Protein AF-A0A383ANW8-F1 (afdb_monomer)

Secondary structure (DSSP, 8-state):
-EEEEEEEEEEEETTEEEEEEEEEEEETT-------STTSSTTHHHHHHTT----

Structure (mmCIF, N/CA/C/O backbone):
data_AF-A0A383ANW8-F1
#
_entry.id   AF-A0A383ANW8-F1
#
loop_
_atom_site.group_PDB
_atom_site.id
_atom_site.type_symbol
_atom_site.label_atom_id
_atom_site.label_alt_id
_atom_site.label_comp_id
_atom_site.label_asym_id
_atom_site.label_entity_id
_atom_site.label_seq_id
_atom_site.pdbx_PDB_ins_code
_atom_site.Cartn_x
_atom_site.Cartn_y
_atom_site.Cartn_z
_atom_site.occupancy
_atom_site.B_iso_or_equiv
_atom_site.auth_seq_id
_atom_site.auth_comp_id
_atom_site.auth_asym_id
_atom_site.auth_atom_id
_atom_site.pdbx_PDB_model_num
ATOM 1 N N . MET A 1 1 ? -13.204 -7.341 12.460 1.00 61.16 1 MET A N 1
ATOM 2 C CA . MET A 1 1 ? -13.844 -7.065 11.156 1.00 61.16 1 MET A CA 1
ATOM 3 C C . MET A 1 1 ? -12.837 -6.304 10.319 1.00 61.16 1 MET A C 1
ATOM 5 O O . MET A 1 1 ? -12.386 -5.253 10.766 1.00 61.16 1 MET A O 1
ATOM 9 N N . ASN A 1 2 ? -12.444 -6.862 9.175 1.00 73.00 2 ASN A N 1
ATOM 10 C CA . ASN A 1 2 ? -11.485 -6.227 8.271 1.00 73.00 2 ASN A CA 1
ATOM 11 C C . ASN A 1 2 ? -12.229 -5.170 7.450 1.00 73.00 2 ASN A C 1
ATOM 13 O O . ASN A 1 2 ? -13.315 -5.446 6.944 1.00 73.00 2 ASN A O 1
ATOM 17 N N . CYS A 1 3 ? -11.667 -3.968 7.362 1.00 89.50 3 CYS A N 1
ATOM 18 C CA . CYS A 1 3 ? -12.206 -2.878 6.548 1.00 89.50 3 CYS A CA 1
ATOM 19 C C . CYS A 1 3 ? -11.626 -2.930 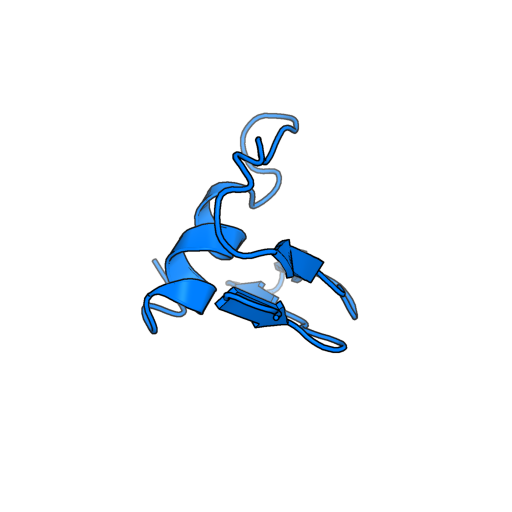5.128 1.00 89.50 3 CYS A C 1
ATOM 21 O O . CYS A 1 3 ? -12.344 -2.730 4.153 1.00 89.50 3 CYS A O 1
ATOM 23 N N . VAL A 1 4 ? -10.333 -3.252 5.020 1.00 94.69 4 VAL A N 1
ATOM 24 C CA . VAL A 1 4 ? -9.612 -3.389 3.750 1.00 94.69 4 VAL A CA 1
ATOM 25 C C . VAL A 1 4 ? -8.732 -4.630 3.809 1.00 94.69 4 VAL A C 1
ATOM 27 O O . VAL A 1 4 ? -8.090 -4.893 4.827 1.00 94.69 4 VAL A O 1
ATOM 30 N N . GLU A 1 5 ? -8.693 -5.379 2.711 1.00 96.00 5 GLU A N 1
ATOM 31 C CA . GLU A 1 5 ? -7.824 -6.539 2.560 1.00 96.00 5 GLU A CA 1
ATOM 32 C C . GLU A 1 5 ? -7.266 -6.606 1.131 1.00 96.00 5 GLU A C 1
ATOM 34 O O . GLU A 1 5 ? -8.021 -6.635 0.160 1.00 96.00 5 GLU A O 1
ATOM 39 N N . LEU A 1 6 ? -5.939 -6.621 1.016 1.00 95.56 6 LEU A N 1
ATOM 40 C CA . LEU A 1 6 ? -5.192 -6.925 -0.200 1.00 95.56 6 LEU A CA 1
ATOM 41 C C . LEU A 1 6 ? -4.548 -8.297 -0.014 1.00 95.56 6 LEU A C 1
ATOM 43 O O . LEU A 1 6 ? -3.919 -8.536 1.017 1.00 95.56 6 LEU A O 1
ATOM 47 N N . ARG A 1 7 ? -4.702 -9.180 -1.004 1.00 97.06 7 ARG A N 1
ATOM 48 C CA . ARG A 1 7 ? -4.105 -10.519 -0.993 1.00 97.06 7 ARG A CA 1
ATOM 49 C C . ARG A 1 7 ? -3.240 -10.725 -2.218 1.00 97.06 7 ARG A C 1
ATOM 51 O O . ARG A 1 7 ? -3.760 -10.637 -3.330 1.00 97.06 7 ARG A O 1
ATOM 58 N N . GLN A 1 8 ? -1.967 -11.034 -1.998 1.00 97.44 8 GLN A N 1
ATOM 59 C CA . GLN A 1 8 ? -1.007 -11.420 -3.033 1.00 97.44 8 GLN A CA 1
ATOM 60 C C . GLN A 1 8 ? -1.012 -10.450 -4.227 1.00 97.44 8 GLN A C 1
ATOM 62 O O . GLN A 1 8 ? -0.996 -10.851 -5.390 1.00 97.44 8 GLN A O 1
ATOM 67 N N . VAL A 1 9 ? -1.084 -9.149 -3.936 1.00 95.31 9 VAL A N 1
ATOM 68 C CA . VAL A 1 9 ? -1.194 -8.108 -4.958 1.00 95.31 9 VAL A CA 1
ATOM 69 C C . VAL A 1 9 ? 0.179 -7.825 -5.548 1.00 95.31 9 VAL A C 1
ATOM 71 O O . VAL A 1 9 ? 1.089 -7.385 -4.845 1.00 95.31 9 VAL A O 1
ATOM 74 N N . SER A 1 10 ? 0.295 -8.005 -6.861 1.00 95.06 10 SER A N 1
ATOM 75 C CA . SER A 1 10 ? 1.434 -7.532 -7.642 1.00 95.06 10 SER A CA 1
ATOM 76 C C . SER A 1 10 ? 1.027 -6.346 -8.510 1.00 95.06 10 SER A C 1
ATOM 78 O O . SER A 1 10 ? -0.070 -6.317 -9.070 1.00 95.06 10 SER A O 1
ATOM 80 N N . LEU A 1 11 ? 1.920 -5.366 -8.625 1.00 94.00 11 LEU A N 1
ATOM 81 C CA . LEU A 1 11 ? 1.752 -4.223 -9.514 1.00 94.00 11 LEU A CA 1
ATOM 82 C C . LEU A 1 11 ? 3.066 -3.945 -10.230 1.00 94.00 11 LEU A C 1
ATOM 84 O O . LEU A 1 11 ? 4.064 -3.582 -9.602 1.00 94.00 11 LEU A O 1
ATOM 88 N N . GLU A 1 12 ? 3.013 -4.033 -11.551 1.00 94.56 12 GLU A N 1
ATOM 89 C CA . GLU A 1 12 ? 4.061 -3.579 -12.451 1.00 94.56 12 GLU A CA 1
ATOM 90 C C . GLU A 1 12 ? 3.579 -2.336 -13.201 1.00 94.56 12 GLU A C 1
ATOM 92 O O . GLU A 1 12 ? 2.452 -2.297 -13.696 1.00 94.56 12 GLU A O 1
ATOM 97 N N . VAL A 1 13 ? 4.427 -1.311 -13.268 1.00 91.31 13 VAL A N 1
ATOM 98 C CA . VAL A 1 13 ? 4.187 -0.108 -14.074 1.00 91.31 13 VAL A CA 1
ATOM 99 C C . VAL A 1 13 ? 5.450 0.168 -14.871 1.00 91.31 13 VAL A C 1
ATOM 101 O O . VAL A 1 13 ? 6.536 0.234 -14.294 1.00 91.31 13 VAL A O 1
ATOM 104 N N . ASP A 1 14 ? 5.307 0.300 -16.189 1.00 91.50 14 ASP A N 1
ATOM 105 C CA . ASP A 1 14 ? 6.398 0.592 -17.126 1.00 91.50 14 ASP A CA 1
ATOM 106 C C . ASP A 1 14 ? 7.630 -0.321 -16.955 1.00 91.50 14 ASP A C 1
ATOM 108 O O . ASP A 1 14 ? 8.772 0.138 -16.930 1.00 91.50 14 ASP A O 1
ATOM 112 N N . GLY A 1 15 ? 7.410 -1.632 -16.795 1.00 93.44 15 GLY A N 1
ATOM 113 C CA . GLY A 1 15 ? 8.493 -2.613 -16.656 1.00 93.44 15 GLY A CA 1
ATOM 114 C C . GLY A 1 15 ? 9.137 -2.669 -15.268 1.00 93.44 15 GLY A C 1
ATOM 115 O O . GLY A 1 15 ? 10.109 -3.399 -15.068 1.00 93.44 15 GLY A O 1
ATOM 116 N N . LYS A 1 16 ? 8.637 -1.895 -14.296 1.00 93.62 16 LYS A N 1
ATOM 117 C CA . LYS A 1 16 ? 9.121 -1.904 -12.914 1.00 93.62 16 LYS A CA 1
ATOM 118 C C . LYS A 1 16 ? 8.079 -2.507 -11.979 1.00 93.62 16 LYS A C 1
ATOM 120 O O . LYS A 1 16 ? 6.969 -1.992 -11.853 1.00 93.62 16 LYS A O 1
ATOM 125 N N . LEU A 1 17 ? 8.482 -3.549 -11.257 1.00 95.31 17 LEU A N 1
ATOM 126 C CA . LEU A 1 17 ? 7.684 -4.158 -10.198 1.00 95.31 17 LEU A CA 1
ATOM 127 C C . LEU A 1 17 ? 7.723 -3.276 -8.940 1.00 95.31 17 LEU A C 1
ATOM 129 O O . LEU A 1 17 ? 8.788 -3.044 -8.362 1.00 95.31 17 LEU A O 1
ATOM 133 N N . PHE A 1 18 ? 6.568 -2.744 -8.541 1.00 95.00 18 PHE A N 1
ATOM 134 C CA . PHE A 1 18 ? 6.416 -1.889 -7.356 1.00 95.00 18 PHE A CA 1
ATOM 135 C C . PHE A 1 18 ? 5.827 -2.634 -6.162 1.00 95.00 18 PHE A C 1
ATOM 137 O O . PHE A 1 18 ? 6.191 -2.340 -5.026 1.00 95.00 18 PHE A O 1
ATOM 144 N N . LEU A 1 19 ? 4.918 -3.573 -6.419 1.00 94.88 19 LEU A N 1
ATOM 145 C CA . LEU A 1 19 ? 4.389 -4.503 -5.428 1.00 94.88 19 LEU A CA 1
ATOM 146 C C . LEU A 1 19 ? 4.616 -5.912 -5.959 1.00 94.88 19 LEU A C 1
ATOM 148 O O . LEU A 1 19 ? 4.333 -6.167 -7.128 1.00 94.88 19 LEU A O 1
ATOM 152 N N . ASP A 1 20 ? 5.111 -6.795 -5.104 1.00 95.88 20 ASP A N 1
ATOM 153 C CA . ASP A 1 20 ? 5.384 -8.191 -5.426 1.00 95.88 20 ASP A CA 1
ATOM 154 C C . ASP A 1 20 ? 4.678 -9.075 -4.402 1.00 95.88 20 ASP A C 1
ATOM 156 O O . ASP A 1 20 ? 5.084 -9.106 -3.241 1.00 95.88 20 ASP A O 1
ATOM 160 N N . GLN A 1 21 ? 3.578 -9.712 -4.816 1.00 97.19 21 GLN A N 1
ATOM 161 C CA . GLN A 1 21 ? 2.788 -10.630 -3.988 1.00 97.19 21 GLN A CA 1
ATOM 162 C C . GLN A 1 21 ? 2.470 -10.066 -2.590 1.00 97.19 21 GLN A C 1
ATOM 164 O O . GLN A 1 21 ? 2.551 -10.759 -1.578 1.00 97.19 21 GLN A O 1
ATOM 169 N N . ALA A 1 22 ? 2.114 -8.782 -2.527 1.00 95.19 22 ALA A N 1
ATOM 170 C CA . ALA A 1 22 ? 1.954 -8.066 -1.271 1.00 95.19 22 ALA A CA 1
ATOM 171 C C . ALA A 1 22 ? 0.592 -8.344 -0.616 1.00 95.19 22 ALA A C 1
ATOM 173 O O . ALA A 1 22 ? -0.457 -8.244 -1.260 1.00 95.19 22 ALA A O 1
ATOM 174 N N . ASP A 1 23 ? 0.616 -8.608 0.690 1.00 96.25 23 ASP A N 1
ATOM 175 C CA . ASP A 1 23 ? -0.569 -8.728 1.539 1.00 96.25 23 ASP A CA 1
ATOM 176 C C . ASP A 1 23 ? -0.702 -7.505 2.461 1.00 96.25 23 ASP A C 1
ATOM 178 O O . ASP A 1 23 ? 0.283 -7.009 3.014 1.00 96.25 23 ASP A O 1
ATOM 182 N N . LEU A 1 24 ? -1.932 -7.021 2.651 1.00 95.94 24 LEU A N 1
ATOM 183 C CA . LEU A 1 24 ? -2.255 -5.961 3.611 1.00 95.94 24 LEU A CA 1
ATOM 184 C C . LE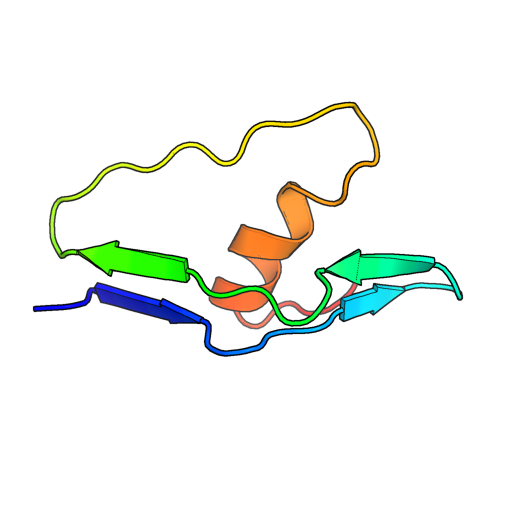U A 1 24 ? -3.642 -6.206 4.196 1.00 95.94 24 LEU A C 1
ATOM 186 O O . LEU A 1 24 ? -4.612 -6.345 3.460 1.00 95.94 24 LEU A O 1
ATOM 190 N N . VAL A 1 25 ? -3.753 -6.168 5.519 1.00 96.06 25 VAL A N 1
ATOM 191 C CA . VAL A 1 25 ? -5.034 -6.185 6.229 1.00 96.06 25 VAL A CA 1
ATOM 192 C C . VAL A 1 25 ? -5.125 -4.916 7.059 1.00 96.06 25 VAL A C 1
ATOM 194 O O . VAL A 1 25 ? -4.200 -4.613 7.808 1.00 96.06 25 VAL A O 1
ATOM 197 N N . VAL A 1 26 ? -6.234 -4.188 6.933 1.00 95.81 26 VAL A N 1
ATOM 198 C CA . VAL A 1 26 ? -6.544 -3.032 7.782 1.00 95.81 26 VAL A CA 1
ATOM 199 C C . VAL A 1 26 ? -7.867 -3.286 8.486 1.00 95.81 26 VAL A C 1
ATOM 201 O O . VAL A 1 26 ? -8.908 -3.509 7.852 1.00 95.81 26 VAL A O 1
ATOM 204 N N . SER A 1 27 ? -7.833 -3.255 9.811 1.00 96.38 27 SER A N 1
ATOM 205 C CA . SER A 1 27 ? -9.010 -3.462 10.650 1.00 96.38 27 SER A CA 1
ATOM 206 C C . SER A 1 27 ? -9.878 -2.206 10.724 1.00 96.38 27 SER A C 1
ATOM 208 O O . SER A 1 27 ? -9.413 -1.079 10.556 1.00 96.38 27 SER A O 1
ATOM 210 N N . ALA A 1 28 ? -11.171 -2.377 11.000 1.00 95.38 28 ALA A N 1
ATOM 211 C CA . ALA A 1 28 ? -12.046 -1.236 11.262 1.00 95.38 28 ALA A CA 1
ATOM 212 C C . ALA A 1 28 ? -11.530 -0.407 12.458 1.00 95.38 28 ALA A C 1
ATOM 214 O O . ALA A 1 28 ? -11.294 -0.952 13.535 1.00 95.38 28 ALA A O 1
ATOM 215 N N . GLY A 1 29 ? -11.375 0.907 12.262 1.00 96.00 29 GLY A N 1
ATOM 216 C CA . GLY 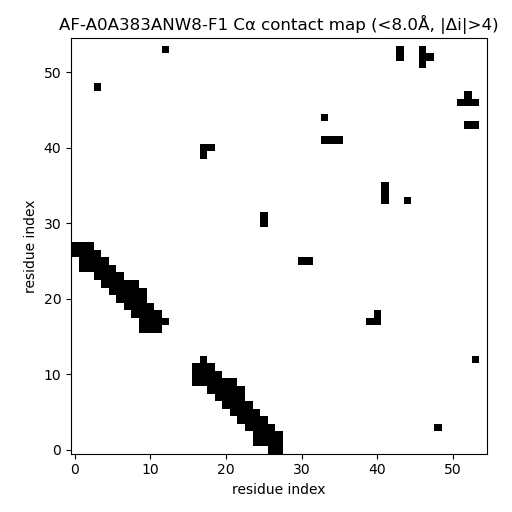A 1 29 ? -10.856 1.840 13.272 1.00 96.00 29 GLY A CA 1
ATOM 217 C C . GLY A 1 29 ? -9.326 1.925 13.357 1.00 96.00 29 GLY A C 1
ATOM 218 O O . GLY A 1 29 ? -8.812 2.735 14.124 1.00 96.00 29 GLY A O 1
ATOM 219 N N . GLU A 1 30 ? -8.597 1.127 12.576 1.00 95.56 30 GLU A N 1
ATOM 220 C CA . GLU A 1 30 ? -7.138 1.176 12.507 1.00 95.56 30 GLU A CA 1
ATOM 221 C C . GLU A 1 30 ? -6.659 2.335 11.620 1.00 95.56 30 GLU A C 1
ATOM 223 O O . GLU A 1 30 ? -7.262 2.639 10.589 1.00 95.56 30 GLU A O 1
ATOM 228 N N . SER A 1 31 ? -5.552 2.971 12.009 1.00 94.62 31 SER A N 1
ATOM 229 C CA . SER A 1 31 ? -4.848 3.956 11.186 1.00 94.62 31 SER A CA 1
ATOM 230 C C . SER A 1 31 ? -3.464 3.418 10.842 1.00 94.62 31 SER A C 1
ATOM 232 O O . SER A 1 31 ? -2.681 3.104 11.738 1.00 94.62 31 SER A O 1
ATOM 234 N N . VAL A 1 32 ? -3.172 3.303 9.547 1.00 95.12 32 VAL A N 1
ATOM 235 C CA . VAL A 1 32 ? -1.949 2.680 9.026 1.00 95.12 32 VAL A CA 1
ATOM 236 C C . VAL A 1 32 ? -1.167 3.686 8.189 1.00 95.12 32 VAL A C 1
ATOM 238 O O . VAL A 1 32 ? -1.737 4.423 7.384 1.00 95.12 32 VAL A O 1
ATOM 241 N N . VAL A 1 33 ? 0.158 3.688 8.346 1.00 96.69 33 VAL A N 1
ATOM 242 C CA . VAL A 1 33 ? 1.080 4.501 7.542 1.00 96.69 33 VAL A CA 1
ATOM 243 C C . VAL A 1 33 ? 1.816 3.610 6.544 1.00 96.69 33 VAL A C 1
ATOM 245 O O . VAL A 1 33 ? 2.492 2.662 6.933 1.00 96.69 33 VAL A O 1
ATOM 248 N N . ILE A 1 34 ? 1.749 3.959 5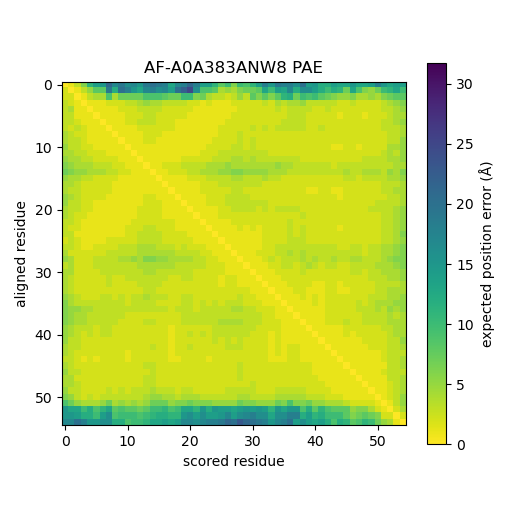.256 1.00 95.50 34 ILE A N 1
ATOM 249 C CA . ILE A 1 34 ? 2.565 3.340 4.202 1.00 95.50 34 ILE A CA 1
ATOM 250 C C . ILE A 1 34 ? 3.837 4.178 4.004 1.00 95.50 34 ILE A C 1
ATOM 252 O O . ILE A 1 34 ? 3.797 5.257 3.408 1.00 95.50 34 ILE A O 1
ATOM 256 N N . ALA A 1 35 ? 4.974 3.691 4.505 1.00 96.06 35 ALA A N 1
ATOM 257 C CA . ALA A 1 35 ? 6.264 4.387 4.463 1.00 96.06 35 ALA A CA 1
ATOM 258 C C . ALA A 1 35 ? 7.250 3.768 3.452 1.00 96.06 35 ALA A C 1
ATOM 260 O O . ALA A 1 35 ? 7.061 2.655 2.969 1.00 96.06 35 ALA A O 1
ATOM 261 N N . GLY A 1 36 ? 8.310 4.509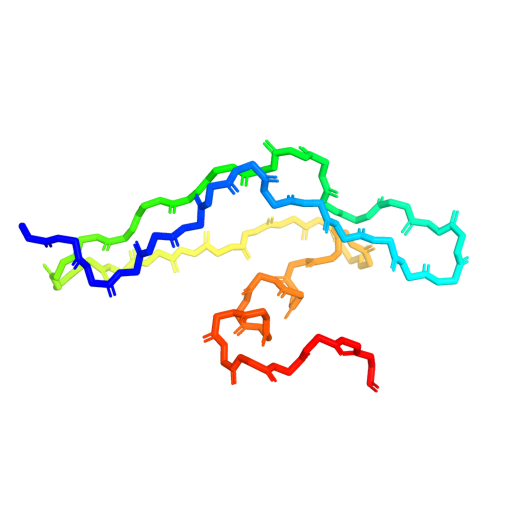 3.105 1.00 95.00 36 GLY A N 1
ATOM 262 C CA . GLY A 1 36 ? 9.332 4.075 2.143 1.00 95.00 36 GLY A CA 1
ATOM 263 C C . GLY A 1 36 ? 9.994 5.220 1.364 1.00 95.00 36 GLY A C 1
ATOM 264 O O . GLY A 1 36 ? 9.503 6.350 1.334 1.00 95.00 36 GLY A O 1
ATOM 265 N N . LEU A 1 37 ? 11.110 4.916 0.698 1.00 97.12 37 LEU A N 1
ATOM 266 C CA . LEU A 1 37 ? 11.915 5.885 -0.059 1.00 97.12 37 LEU A CA 1
ATOM 267 C C . LEU A 1 37 ? 11.138 6.537 -1.218 1.00 97.12 37 LEU A C 1
ATOM 269 O O . LEU A 1 37 ? 10.204 5.927 -1.747 1.00 97.12 37 LEU A O 1
ATOM 273 N N . PRO A 1 38 ? 11.493 7.753 -1.671 1.00 96.25 38 PRO A N 1
ATOM 274 C CA . PRO A 1 38 ? 10.918 8.338 -2.885 1.00 96.25 38 PRO A CA 1
ATOM 275 C C . PRO A 1 38 ? 10.943 7.350 -4.064 1.00 96.25 38 PRO A C 1
ATOM 277 O O . PRO A 1 38 ? 11.918 6.633 -4.263 1.00 96.25 38 PRO A O 1
ATOM 280 N N . GLY A 1 39 ? 9.838 7.252 -4.812 1.00 92.50 39 GLY A N 1
ATOM 281 C CA . GLY A 1 39 ? 9.734 6.321 -5.946 1.00 92.50 39 GLY A CA 1
ATOM 282 C C . GLY A 1 39 ? 9.591 4.831 -5.594 1.00 92.50 39 GLY A C 1
ATOM 283 O O . GLY A 1 39 ? 9.622 4.001 -6.499 1.00 92.50 39 GLY A O 1
ATOM 284 N N . SER A 1 40 ? 9.402 4.466 -4.318 1.00 93.56 40 SER A N 1
ATOM 285 C CA . SER A 1 40 ? 9.182 3.067 -3.898 1.00 93.56 40 SER A CA 1
ATOM 286 C C . SER A 1 40 ? 7.770 2.521 -4.156 1.00 93.56 40 SER A C 1
ATOM 288 O O . SER A 1 40 ? 7.490 1.391 -3.791 1.00 93.56 40 SER A O 1
ATOM 290 N N . GLY A 1 41 ? 6.848 3.320 -4.706 1.00 92.69 41 GLY A N 1
ATOM 291 C CA . GLY A 1 41 ? 5.483 2.859 -4.995 1.00 92.69 41 GLY A CA 1
ATOM 292 C C . GLY A 1 41 ? 4.462 2.981 -3.858 1.00 92.69 41 GLY A C 1
ATOM 293 O O . GLY A 1 41 ? 3.342 2.525 -4.021 1.00 92.69 41 GLY A O 1
ATOM 294 N N . LYS A 1 42 ? 4.782 3.653 -2.741 1.00 95.81 42 LYS A N 1
ATOM 295 C CA . LYS A 1 42 ? 3.846 3.885 -1.609 1.00 95.81 42 LYS A CA 1
ATOM 296 C C . LYS A 1 42 ? 2.448 4.326 -2.041 1.00 95.81 42 LYS A C 1
ATOM 298 O O . LYS A 1 42 ? 1.467 3.802 -1.538 1.00 95.81 42 LYS A O 1
ATOM 303 N N . SER A 1 43 ? 2.367 5.286 -2.966 1.00 94.50 43 SER A N 1
ATOM 304 C CA . SER A 1 43 ? 1.102 5.845 -3.452 1.00 94.50 43 SER A CA 1
ATOM 305 C C . SER A 1 43 ? 0.274 4.844 -4.257 1.00 94.50 43 SER A C 1
ATOM 307 O O . SER A 1 43 ? -0.929 5.043 -4.385 1.00 94.50 43 SER A O 1
ATOM 309 N N . PHE A 1 44 ? 0.874 3.764 -4.767 1.00 94.88 44 PHE A N 1
ATOM 310 C CA . PHE A 1 44 ? 0.123 2.704 -5.430 1.00 94.88 44 PHE A CA 1
ATOM 311 C C . PHE A 1 44 ? -0.744 1.910 -4.457 1.00 94.88 44 PHE A C 1
ATOM 313 O O . PHE A 1 44 ? -1.844 1.535 -4.839 1.00 94.88 44 PHE A O 1
ATOM 320 N N . VAL A 1 45 ? -0.328 1.728 -3.199 1.00 94.94 45 VAL A N 1
ATOM 321 C CA . VAL A 1 45 ? -1.131 1.007 -2.196 1.00 94.94 45 VAL A CA 1
ATOM 322 C C . VAL A 1 45 ? -2.522 1.643 -2.006 1.00 94.94 45 VAL A C 1
ATOM 324 O O . VAL A 1 45 ? -3.514 0.964 -2.269 1.00 94.94 45 VAL A O 1
ATOM 327 N N . PRO 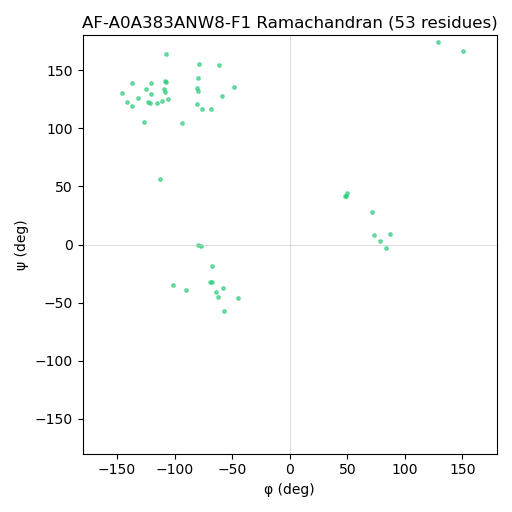A 1 46 ? -2.660 2.937 -1.642 1.00 94.06 46 PRO A N 1
ATOM 328 C CA . PRO A 1 46 ? -3.974 3.565 -1.529 1.00 94.06 46 PRO A CA 1
ATOM 329 C C . PRO A 1 46 ? -4.682 3.710 -2.882 1.00 94.06 46 PRO A C 1
ATOM 331 O O . PRO A 1 46 ? -5.901 3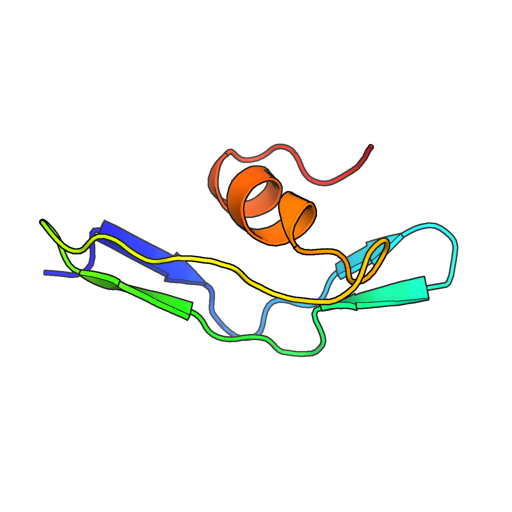.602 -2.928 1.00 94.06 46 PRO A O 1
ATOM 334 N N . ARG A 1 47 ? -3.961 3.911 -3.996 1.00 93.69 47 ARG A N 1
ATOM 335 C CA . ARG A 1 47 ? -4.591 3.986 -5.328 1.00 93.69 47 ARG A CA 1
ATOM 336 C C . ARG A 1 47 ? -5.246 2.666 -5.734 1.00 93.69 47 ARG A C 1
ATOM 338 O O . ARG A 1 47 ? -6.356 2.697 -6.248 1.00 93.69 47 ARG A O 1
ATOM 345 N N . ILE A 1 48 ? -4.616 1.525 -5.455 1.00 94.00 48 ILE A N 1
ATOM 346 C CA . ILE A 1 48 ? -5.210 0.200 -5.685 1.00 94.00 48 ILE A CA 1
ATOM 347 C C . ILE A 1 48 ? -6.463 0.023 -4.828 1.00 94.00 48 ILE A C 1
ATOM 349 O O . ILE A 1 48 ? -7.493 -0.388 -5.354 1.00 94.00 48 ILE A O 1
ATOM 353 N N . ILE A 1 49 ? -6.407 0.390 -3.541 1.00 93.06 49 ILE A N 1
ATOM 354 C CA . ILE A 1 49 ? -7.571 0.330 -2.638 1.00 93.06 49 ILE A CA 1
ATOM 355 C C . ILE A 1 49 ? -8.739 1.171 -3.184 1.00 93.06 49 ILE A C 1
ATOM 357 O O . ILE A 1 49 ? -9.891 0.760 -3.094 1.00 93.06 49 ILE A O 1
ATOM 361 N N . LEU A 1 50 ? -8.445 2.324 -3.792 1.00 92.56 50 LEU A N 1
ATOM 362 C CA . LEU A 1 50 ? -9.437 3.209 -4.411 1.00 92.56 50 LEU A 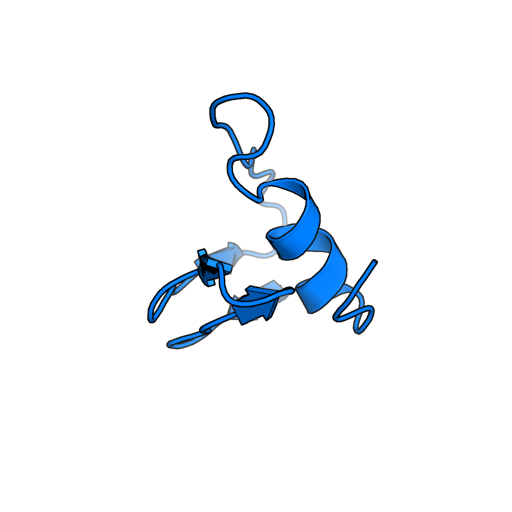CA 1
ATOM 363 C C . LEU A 1 50 ? -9.895 2.764 -5.814 1.00 92.56 50 LEU A C 1
ATOM 365 O O . LEU A 1 50 ? -10.716 3.451 -6.418 1.00 92.56 50 LEU A O 1
ATOM 369 N N . GLY A 1 51 ? -9.377 1.658 -6.357 1.00 90.69 51 GLY A N 1
ATOM 370 C CA . GLY A 1 51 ? -9.707 1.213 -7.714 1.00 90.69 51 GLY A CA 1
ATOM 371 C C . GLY A 1 51 ? -9.106 2.088 -8.821 1.00 90.69 51 GLY A C 1
ATOM 372 O O . GLY A 1 51 ? -9.662 2.160 -9.913 1.00 90.69 51 GLY A O 1
ATOM 373 N N . LEU A 1 52 ? -7.970 2.742 -8.557 1.00 89.69 52 LEU A N 1
ATOM 374 C CA . LEU A 1 52 ? -7.231 3.605 -9.490 1.00 89.69 52 LEU A CA 1
ATOM 375 C C . LEU A 1 52 ? -5.865 3.000 -9.890 1.00 89.69 52 LEU A C 1
ATOM 377 O O . LEU A 1 52 ? -4.828 3.633 -9.653 1.00 89.69 52 LEU A O 1
ATOM 381 N N . PRO A 1 53 ? -5.807 1.772 -10.446 1.00 68.19 53 PRO A N 1
ATOM 382 C CA . PRO A 1 53 ? -4.540 1.162 -10.830 1.00 68.19 53 PRO A CA 1
ATOM 383 C C . PRO A 1 53 ? -3.923 1.924 -12.016 1.00 68.19 53 PRO A C 1
ATOM 385 O O . PRO A 1 53 ? -4.504 1.977 -13.095 1.00 68.19 53 PRO A O 1
ATOM 388 N N . GLY A 1 54 ? -2.750 2.529 -11.808 1.00 66.81 54 GLY A N 1
ATOM 389 C CA . GLY A 1 54 ? -2.024 3.306 -12.824 1.00 66.81 54 GLY A CA 1
ATOM 390 C C . GLY A 1 54 ? -1.596 4.699 -12.348 1.00 66.81 54 GLY A C 1
ATOM 391 O O . GLY A 1 54 ? -1.927 5.113 -11.229 1.00 66.81 54 GLY A O 1
ATOM 392 N N . MET A 1 55 ? -0.832 5.408 -13.189 1.00 58.00 55 MET A N 1
ATOM 393 C CA . MET A 1 55 ? -0.585 6.852 -13.046 1.00 58.00 55 MET A CA 1
ATOM 394 C C . MET A 1 55 ? -1.747 7.666 -13.599 1.00 58.00 55 MET A C 1
ATOM 396 O O . MET A 1 55 ? -2.271 7.289 -14.665 1.00 58.00 55 MET A O 1
#

pLDDT: mean 92.0, std 8.73, range [58.0, 97.44]

Solvent-accessible surface area (backbone atoms only — not comparable to full-atom values): 3660 Å² total; per-residue (Å²): 112,75,69,45,77,46,73,58,40,61,42,71,59,96,91,40,78,55,36,73,60,38,70,46,79,39,47,66,94,63,85,84,85,80,78,77,62,90,91,55,44,56,71,51,58,62,28,49,76,71,72,47,81,74,133

Foldseek 3Di:
DWPDWDAQDWADDPNDTLDGGDIDTHHVPDDDDQDDDPPSCSVQVVCVVVVNRDD

Sequence (55 aa):
MNCVELRQVSLEVDGKLFLDQADLVVSAGESVVIAGLPGSGKSFVPRIILGLPGM

Radius of gyration: 11.57 Å; Cα contacts (8 Å, |Δi|>4): 66; chains: 1; bounding box: 26×20×30 Å

Nearest PDB structures (foldseek):
  7cha-assembly1_J  TM=9.177E-01  e=8.228E-02  Pseudomonas aeruginosa PAO1
  7ch8-assembly1_J  TM=9.113E-01  e=1.437E-01  Pseudomonas aeruginosa PAO1
  3j5s-assembly1_D  TM=9.084E-01  e=8.794E-01  Escherichia coli str. K-12 substr. MG1655
  5zxd-assembly1_A  TM=6.816E-01  e=2.509E-01  Homo sapiens
  5svb-assembly1_F  TM=2.543E-01  e=6.633E+00  Xanthobacter autotrophicus Py2

Mean predicted aligned error: 3.27 Å

Organism: NCBI:txid408172

InterPro domains:
  IPR027417 P-loop containing nucleoside triphosphate hydrola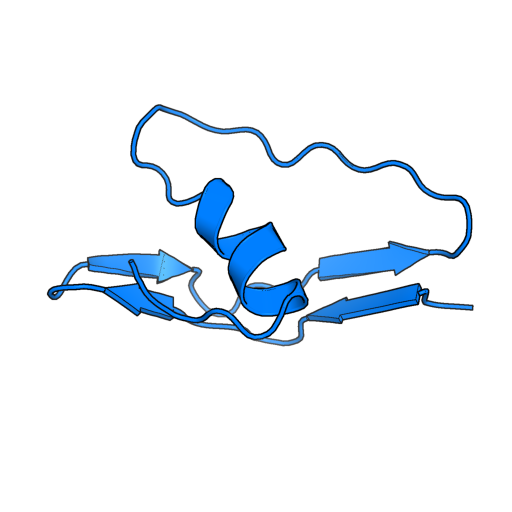se [G3DSA:3.40.50.300] (1-53)
  IPR027417 P-loop containing nucleoside triphosphate hydrolase [SSF52540] (2-52)